Protein AF-A0A537CHV2-F1 (afdb_monomer_lite)

Structure (mmCIF, N/CA/C/O backbone):
data_AF-A0A537CHV2-F1
#
_entry.id   AF-A0A537CHV2-F1
#
loop_
_atom_site.group_PDB
_atom_site.id
_atom_site.type_symbol
_atom_site.label_atom_id
_atom_site.label_alt_id
_atom_site.label_comp_id
_atom_site.label_asym_id
_atom_site.label_entity_id
_atom_site.label_seq_id
_atom_site.pdbx_PDB_ins_code
_atom_site.Cartn_x
_atom_site.Cartn_y
_atom_site.Cartn_z
_atom_site.occupancy
_atom_site.B_iso_or_equiv
_atom_site.auth_seq_id
_atom_site.auth_comp_id
_atom_site.auth_asym_id
_atom_site.auth_atom_id
_atom_site.pdbx_PDB_model_num
ATOM 1 N N . LEU A 1 1 ? 3.131 16.800 2.536 1.00 38.53 1 LEU A N 1
ATOM 2 C CA . LEU A 1 1 ? 4.168 16.115 1.733 1.00 38.53 1 LEU A CA 1
ATOM 3 C C . LEU A 1 1 ? 3.561 14.788 1.293 1.00 38.53 1 LEU A C 1
ATOM 5 O O . LEU A 1 1 ? 3.217 14.014 2.173 1.00 38.53 1 LEU A O 1
ATOM 9 N N . LEU A 1 2 ? 3.329 14.559 -0.000 1.00 46.94 2 LEU A N 1
ATOM 10 C CA . LEU A 1 2 ? 2.861 13.259 -0.496 1.00 46.94 2 LEU A CA 1
ATOM 11 C C . LEU A 1 2 ? 4.054 12.571 -1.167 1.00 46.94 2 LEU A C 1
ATOM 13 O O . LEU A 1 2 ? 4.402 12.943 -2.289 1.00 46.94 2 LEU A O 1
ATOM 17 N N . PRO A 1 3 ? 4.757 11.665 -0.468 1.00 46.34 3 PRO A N 1
ATOM 18 C CA . PRO A 1 3 ? 5.893 10.977 -1.055 1.00 46.34 3 PRO A CA 1
ATOM 19 C C . PRO A 1 3 ? 5.382 10.051 -2.168 1.00 46.34 3 PRO A C 1
ATOM 21 O O . PRO A 1 3 ? 4.538 9.195 -1.925 1.00 46.34 3 PRO A O 1
ATOM 24 N N . ASN A 1 4 ? 5.905 10.241 -3.382 1.00 48.75 4 ASN A N 1
ATOM 25 C CA . ASN A 1 4 ? 5.738 9.353 -4.540 1.00 48.75 4 ASN A CA 1
ATOM 26 C C . ASN A 1 4 ? 4.309 9.222 -5.110 1.00 48.75 4 ASN A C 1
ATOM 28 O O . ASN A 1 4 ? 3.793 8.114 -5.245 1.00 48.75 4 ASN A O 1
ATOM 32 N N . LEU A 1 5 ? 3.676 10.331 -5.519 1.00 58.28 5 LEU A N 1
ATOM 33 C CA . LEU A 1 5 ? 2.436 10.255 -6.307 1.00 58.28 5 LEU A CA 1
ATOM 34 C C . LEU A 1 5 ? 2.736 9.994 -7.795 1.00 58.28 5 LEU A C 1
ATOM 36 O O . LEU A 1 5 ? 3.204 10.885 -8.500 1.00 58.28 5 LEU A O 1
ATOM 40 N N . GLY A 1 6 ? 2.446 8.778 -8.265 1.00 57.34 6 GLY A N 1
ATOM 41 C CA . GLY A 1 6 ? 2.459 8.405 -9.688 1.00 57.34 6 GLY A CA 1
ATOM 42 C C . GLY A 1 6 ? 1.072 8.367 -10.350 1.00 57.34 6 GLY A C 1
ATOM 43 O O . GLY A 1 6 ? 0.986 8.141 -11.552 1.00 57.34 6 GLY A O 1
ATOM 44 N N . GLY A 1 7 ? -0.016 8.583 -9.596 1.00 65.06 7 GLY A N 1
ATOM 45 C CA . GLY A 1 7 ? -1.388 8.481 -10.105 1.00 65.06 7 GLY A CA 1
ATOM 46 C C . GLY A 1 7 ? -2.456 9.007 -9.141 1.00 65.06 7 GLY A C 1
ATOM 47 O O . GLY A 1 7 ? -2.158 9.391 -8.009 1.00 65.06 7 GLY A O 1
ATOM 48 N N . THR A 1 8 ? -3.709 9.038 -9.603 1.00 68.62 8 THR A N 1
ATOM 49 C CA . THR A 1 8 ? -4.870 9.432 -8.792 1.00 68.62 8 THR A CA 1
ATOM 50 C C . THR A 1 8 ? -5.278 8.297 -7.861 1.00 68.62 8 THR A C 1
ATOM 52 O O . THR A 1 8 ? -5.451 7.162 -8.302 1.00 68.62 8 THR A O 1
ATOM 55 N N . LEU A 1 9 ? -5.477 8.611 -6.587 1.00 79.25 9 LEU A N 1
ATOM 56 C CA . LEU A 1 9 ? -5.930 7.664 -5.574 1.00 79.25 9 LEU A CA 1
ATOM 57 C C . LEU A 1 9 ? -7.400 7.941 -5.234 1.00 79.25 9 LEU A C 1
ATOM 59 O O . LEU A 1 9 ? -7.809 9.101 -5.281 1.00 79.25 9 LEU A O 1
ATOM 63 N N . PRO A 1 10 ? -8.194 6.937 -4.820 1.00 86.31 10 PRO A N 1
ATOM 64 C CA . PRO A 1 10 ? -9.584 7.132 -4.393 1.00 86.31 10 PRO A CA 1
ATOM 65 C C . PRO A 1 10 ? -9.702 7.848 -3.031 1.00 86.31 10 PRO A C 1
ATOM 67 O O . PRO A 1 10 ? -10.673 7.648 -2.308 1.00 86.31 10 PRO A O 1
ATOM 70 N N . ASN A 1 11 ? -8.710 8.660 -2.655 1.00 87.44 11 ASN A N 1
ATOM 71 C CA . ASN A 1 11 ? -8.594 9.281 -1.342 1.00 87.44 11 ASN A CA 1
ATOM 72 C C . ASN A 1 11 ? -9.840 10.088 -0.974 1.00 87.44 11 ASN A C 1
ATOM 74 O O . ASN A 1 11 ? -10.356 9.914 0.121 1.00 87.44 11 ASN A O 1
ATOM 78 N N . ASP A 1 12 ? -10.358 10.897 -1.897 1.00 88.50 12 ASP A N 1
ATOM 79 C CA . ASP A 1 12 ? -11.523 11.752 -1.644 1.00 88.50 12 ASP A CA 1
ATOM 80 C C . ASP A 1 12 ? -12.770 10.927 -1.299 1.00 88.50 12 ASP A C 1
ATOM 82 O O . ASP A 1 12 ? -13.551 11.299 -0.426 1.00 88.50 12 ASP A O 1
ATOM 86 N N . ALA A 1 13 ? -12.938 9.756 -1.923 1.00 90.56 13 ALA A N 1
ATOM 87 C CA . ALA A 1 13 ? -14.048 8.867 -1.603 1.00 90.56 13 ALA A CA 1
ATOM 88 C C . ALA A 1 13 ? -13.948 8.338 -0.161 1.00 90.56 13 ALA A C 1
ATOM 90 O O . ALA A 1 13 ? -14.942 8.323 0.559 1.00 90.56 13 ALA A O 1
ATOM 91 N N . PHE A 1 14 ? -12.759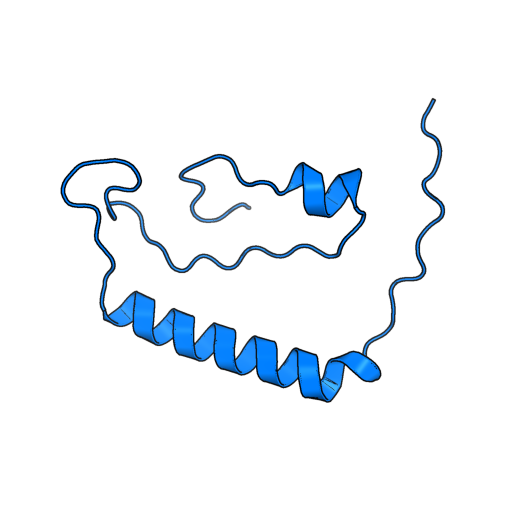 7.931 0.288 1.00 87.81 14 PHE A N 1
ATOM 92 C CA . PHE A 1 14 ? -12.580 7.383 1.636 1.00 87.81 14 PHE A CA 1
ATOM 93 C C . PHE A 1 14 ? -12.534 8.468 2.718 1.00 87.81 14 PHE A C 1
ATOM 95 O O . PHE A 1 14 ? -13.248 8.362 3.713 1.00 87.81 14 PHE A O 1
ATOM 102 N N . ALA A 1 15 ? -11.736 9.513 2.518 1.00 89.50 15 ALA A N 1
ATOM 103 C CA . ALA A 1 15 ? -11.503 10.552 3.512 1.00 89.50 15 ALA A CA 1
ATOM 104 C C . ALA A 1 15 ? -12.675 11.537 3.619 1.00 89.50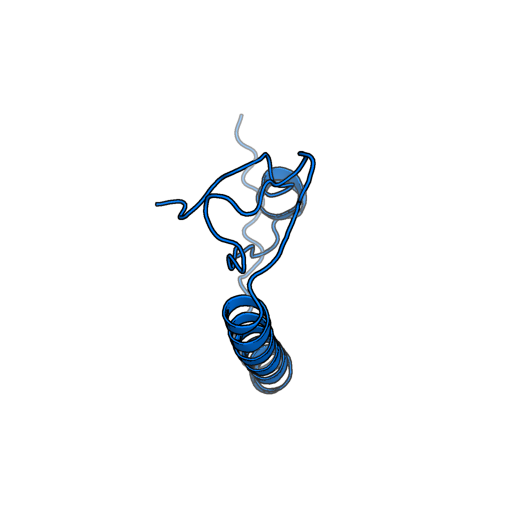 15 ALA A C 1
ATOM 106 O O . ALA A 1 15 ? -13.118 11.826 4.727 1.00 89.50 15 ALA A O 1
ATOM 107 N N . GLU A 1 16 ? -13.211 12.009 2.489 1.00 87.31 16 GLU A N 1
ATOM 108 C CA . GLU A 1 16 ? -14.203 13.093 2.481 1.00 87.31 16 GLU A CA 1
ATOM 109 C C . GLU A 1 16 ? -15.635 12.565 2.375 1.00 87.31 16 GLU A C 1
ATOM 111 O O . GLU A 1 16 ? -16.496 12.942 3.166 1.00 87.31 16 GLU A O 1
ATOM 116 N N . VAL A 1 17 ? -15.911 11.661 1.426 1.00 91.31 17 VAL A N 1
ATOM 117 C CA . VAL A 1 17 ? -17.281 11.152 1.226 1.00 91.31 17 VAL A CA 1
ATOM 118 C C . VAL A 1 17 ? -17.687 10.200 2.351 1.00 91.31 17 VAL A C 1
ATOM 120 O O . VAL A 1 17 ? -18.794 10.308 2.878 1.00 91.31 17 VAL A O 1
ATOM 123 N N . LEU A 1 18 ? -16.808 9.265 2.724 1.00 90.75 18 LEU A N 1
ATOM 124 C CA . LEU A 1 18 ? -17.085 8.280 3.775 1.00 90.75 18 LEU A CA 1
ATOM 125 C C . LEU A 1 18 ? -16.630 8.724 5.174 1.00 90.75 18 LEU A C 1
ATOM 127 O O . LEU A 1 18 ? -17.011 8.084 6.155 1.00 90.75 18 LEU A O 1
ATOM 131 N N . GLY A 1 19 ? -15.831 9.790 5.289 1.00 87.00 19 GLY A N 1
ATOM 132 C CA . GLY A 1 19 ? -15.326 10.275 6.577 1.00 87.00 19 GLY A CA 1
ATOM 133 C C . GLY A 1 19 ? -14.401 9.283 7.293 1.00 87.00 19 GLY A C 1
ATOM 134 O O . GLY A 1 19 ? -14.340 9.279 8.524 1.00 87.00 19 GLY A O 1
ATOM 135 N N . LEU A 1 20 ? -13.732 8.390 6.555 1.00 87.38 20 LEU A N 1
ATOM 136 C CA . LEU A 1 20 ? -12.892 7.344 7.131 1.00 87.38 20 LEU A CA 1
ATOM 137 C C . LEU A 1 20 ? -11.466 7.852 7.387 1.00 87.38 20 LEU A C 1
ATOM 139 O O . LEU A 1 20 ? -10.869 8.482 6.505 1.00 87.38 20 LEU A O 1
ATOM 143 N N . PRO A 1 21 ? -10.862 7.519 8.547 1.00 85.69 21 PRO A N 1
ATOM 144 C CA . PRO A 1 21 ? -9.437 7.730 8.762 1.00 85.69 21 PRO A CA 1
ATOM 145 C C . PRO A 1 21 ? -8.636 7.038 7.654 1.00 85.69 21 PRO A C 1
ATOM 147 O O . PRO A 1 21 ? -8.699 5.819 7.505 1.00 85.69 21 PRO A O 1
ATOM 150 N N . THR A 1 22 ? -7.904 7.824 6.865 1.00 87.31 22 THR A N 1
ATOM 151 C CA . THR A 1 22 ? -7.217 7.347 5.660 1.00 87.31 22 THR A CA 1
ATOM 152 C C . THR A 1 22 ? -5.725 7.652 5.760 1.00 87.31 22 THR A C 1
ATOM 154 O O . THR A 1 22 ? -5.332 8.788 6.019 1.00 87.31 22 THR A O 1
ATOM 157 N N . ILE A 1 23 ? -4.888 6.634 5.552 1.00 86.75 23 ILE A N 1
ATOM 158 C CA . ILE A 1 23 ? -3.426 6.745 5.493 1.00 86.75 23 ILE A CA 1
ATOM 159 C C . ILE A 1 23 ? -2.910 6.026 4.247 1.00 86.75 23 ILE A C 1
ATOM 161 O O . ILE A 1 23 ? -3.424 4.974 3.872 1.00 86.75 23 ILE A O 1
ATOM 165 N N . TRP A 1 24 ? -1.877 6.590 3.624 1.00 85.00 24 TRP A N 1
ATOM 166 C CA . TRP A 1 24 ? -1.204 6.008 2.466 1.00 85.00 24 TRP A CA 1
ATOM 167 C C . TRP A 1 24 ? 0.193 5.543 2.842 1.00 85.00 24 TRP A C 1
ATOM 169 O O . TRP A 1 24 ? 0.979 6.311 3.396 1.00 85.00 24 TRP A O 1
ATOM 179 N N . ILE A 1 25 ? 0.499 4.293 2.506 1.00 88.12 25 ILE A N 1
ATOM 180 C CA . ILE A 1 25 ? 1.786 3.664 2.792 1.00 88.12 25 ILE A CA 1
ATOM 181 C C . ILE A 1 25 ? 2.358 3.178 1.454 1.00 88.12 25 ILE A C 1
ATOM 183 O O . ILE A 1 25 ? 1.840 2.214 0.887 1.00 88.12 25 ILE A O 1
ATOM 187 N N . PRO A 1 26 ? 3.359 3.869 0.880 1.00 84.88 26 PRO A N 1
ATOM 188 C CA . PRO A 1 26 ? 3.889 3.509 -0.426 1.00 84.88 26 PRO A CA 1
ATOM 189 C C . PRO A 1 26 ? 4.781 2.264 -0.331 1.00 84.88 26 PRO A C 1
AT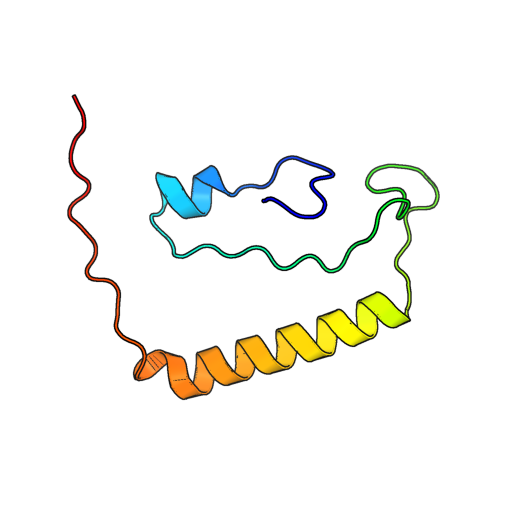OM 191 O O . PRO A 1 26 ? 5.768 2.242 0.400 1.00 84.88 26 PRO A O 1
ATOM 194 N N . HIS A 1 27 ? 4.468 1.252 -1.138 1.00 88.44 27 HIS A N 1
ATOM 195 C CA . HIS A 1 27 ? 5.323 0.081 -1.388 1.00 88.44 27 HIS A CA 1
ATOM 196 C C . HIS A 1 27 ? 5.730 0.014 -2.865 1.00 88.44 27 HIS A C 1
ATOM 198 O O . HIS A 1 27 ? 5.746 -1.042 -3.491 1.00 88.44 27 HIS A O 1
ATOM 204 N N . SER A 1 28 ? 6.015 1.183 -3.432 1.00 85.81 28 SER A N 1
ATOM 205 C CA . SER A 1 28 ? 6.437 1.383 -4.814 1.00 85.81 28 SER A CA 1
ATOM 206 C C . SER A 1 28 ? 7.657 2.299 -4.858 1.00 85.81 28 SER A C 1
ATOM 208 O O . SER A 1 28 ? 8.066 2.880 -3.849 1.00 85.81 28 SER A O 1
ATOM 210 N N . TYR A 1 29 ? 8.254 2.425 -6.038 1.00 87.25 29 TYR A N 1
ATOM 211 C CA . TYR A 1 29 ? 9.414 3.274 -6.270 1.00 87.25 29 TYR A CA 1
ATOM 212 C C . TYR A 1 29 ? 9.324 3.923 -7.659 1.00 87.25 29 TYR A C 1
ATOM 214 O O . TYR A 1 29 ? 8.693 3.363 -8.561 1.00 87.25 29 TYR A O 1
ATOM 222 N N . PRO A 1 30 ? 9.953 5.094 -7.861 1.00 84.94 30 PRO A N 1
ATOM 223 C CA . PRO A 1 30 ? 10.057 5.697 -9.184 1.00 84.94 30 PRO A CA 1
ATOM 224 C C . PRO A 1 30 ? 10.738 4.748 -10.176 1.00 84.94 30 PRO A C 1
ATOM 226 O O . PRO A 1 30 ? 11.820 4.237 -9.899 1.00 84.94 30 PRO A O 1
ATOM 229 N N . GLY A 1 31 ? 10.128 4.542 -11.344 1.00 88.06 31 GLY A N 1
ATOM 230 C CA . GLY A 1 31 ? 10.679 3.663 -12.382 1.00 88.06 31 GLY A CA 1
ATOM 231 C C . GLY A 1 31 ? 10.188 2.215 -12.331 1.00 88.06 31 GLY A C 1
ATOM 232 O O . GLY A 1 31 ? 10.669 1.406 -13.113 1.00 88.06 31 GLY A O 1
ATOM 233 N N . CYS A 1 32 ? 9.193 1.891 -11.497 1.00 92.06 32 CYS A N 1
ATOM 234 C CA . CYS A 1 32 ? 8.476 0.610 -11.564 1.00 92.06 32 CYS A CA 1
ATOM 235 C C . CYS A 1 32 ? 7.655 0.418 -12.851 1.00 92.06 32 CYS A C 1
ATOM 237 O O . CYS A 1 32 ? 7.002 -0.608 -12.997 1.00 92.06 32 CYS A O 1
ATOM 239 N N . SER A 1 33 ? 7.659 1.402 -13.760 1.00 92.62 33 SER A N 1
ATOM 240 C CA . SER A 1 33 ? 6.883 1.407 -15.005 1.00 92.62 33 SER A CA 1
ATOM 241 C C . SER A 1 33 ? 5.380 1.203 -14.783 1.00 92.62 33 SER A C 1
ATOM 243 O O . SER A 1 33 ? 4.726 0.519 -15.563 1.00 92.62 33 SER A O 1
ATOM 245 N N . GLN A 1 34 ? 4.819 1.811 -13.730 1.00 88.94 34 GLN A N 1
ATOM 246 C CA . GLN A 1 34 ? 3.384 1.733 -13.445 1.00 88.94 34 GLN A CA 1
ATOM 247 C C . GLN A 1 34 ? 2.561 2.161 -14.671 1.00 88.94 34 GLN A C 1
ATOM 249 O O . GLN A 1 34 ? 2.738 3.271 -15.176 1.00 88.94 34 GLN A O 1
ATOM 254 N N . HIS A 1 35 ? 1.651 1.294 -15.126 1.00 90.00 35 HIS A N 1
ATOM 255 C CA . HIS A 1 35 ? 0.837 1.496 -16.334 1.00 90.00 35 HIS A CA 1
ATOM 256 C C . HIS A 1 35 ? 1.631 1.561 -17.655 1.00 90.00 35 HIS A C 1
ATOM 258 O O . HIS A 1 35 ? 1.150 2.129 -18.639 1.00 90.00 35 HIS A O 1
ATOM 264 N N . ALA A 1 36 ? 2.824 0.968 -17.709 1.00 93.62 36 ALA A N 1
ATOM 265 C CA . ALA A 1 36 ? 3.651 0.876 -18.910 1.00 93.62 36 ALA A CA 1
ATOM 266 C C . ALA A 1 36 ? 4.217 -0.551 -19.095 1.00 93.62 36 ALA A C 1
ATOM 268 O O . ALA A 1 36 ? 4.171 -1.362 -18.170 1.00 93.62 36 ALA A O 1
ATOM 269 N N . PRO A 1 37 ? 4.733 -0.909 -20.291 1.00 97.56 37 PRO A N 1
ATOM 270 C CA . PRO A 1 37 ? 5.446 -2.172 -20.476 1.00 97.56 37 PRO A CA 1
ATOM 271 C C . PRO A 1 37 ? 6.620 -2.322 -19.501 1.00 97.56 37 PRO A C 1
ATOM 273 O O . PRO A 1 37 ? 7.250 -1.331 -19.134 1.00 97.56 37 PRO A O 1
ATOM 276 N N . ASP A 1 38 ? 6.930 -3.570 -19.141 1.00 96.62 38 ASP A N 1
ATOM 277 C CA . ASP A 1 38 ? 7.958 -3.910 -18.143 1.00 96.62 38 ASP A CA 1
ATOM 278 C C . ASP A 1 38 ? 7.660 -3.336 -16.742 1.00 96.62 38 ASP A C 1
ATOM 280 O O . ASP A 1 38 ? 8.556 -2.938 -15.996 1.00 96.62 38 ASP A O 1
ATOM 284 N N . GLU A 1 39 ? 6.373 -3.270 -16.380 1.00 96.44 39 GLU A N 1
ATOM 285 C CA . GLU A 1 39 ? 5.939 -2.988 -15.011 1.00 96.44 39 GLU A CA 1
ATOM 286 C C . GLU A 1 39 ? 6.495 -4.049 -14.054 1.00 96.44 39 GLU A C 1
ATOM 288 O O . GLU A 1 39 ? 6.294 -5.252 -14.245 1.00 96.44 39 GLU A O 1
ATOM 293 N N . HIS A 1 40 ? 7.219 -3.607 -13.027 1.00 95.19 40 HIS A N 1
ATOM 294 C CA . HIS A 1 40 ? 7.926 -4.505 -12.122 1.00 95.19 40 HIS A CA 1
ATOM 295 C C . HIS A 1 40 ? 7.995 -3.973 -10.690 1.00 95.19 40 HIS A C 1
ATOM 297 O O . HIS A 1 40 ? 7.796 -2.794 -10.405 1.00 95.19 40 HIS A O 1
ATOM 303 N N . LEU A 1 41 ? 8.299 -4.882 -9.764 1.00 93.81 41 LEU A N 1
ATOM 304 C CA . LEU A 1 41 ? 8.478 -4.598 -8.346 1.00 93.81 41 LEU A CA 1
ATOM 305 C C . LEU A 1 41 ? 9.806 -5.186 -7.872 1.00 93.81 41 LEU A C 1
ATOM 307 O O . LEU A 1 41 ? 10.108 -6.354 -8.121 1.00 93.81 41 LEU A O 1
ATOM 311 N N . LEU A 1 42 ? 10.587 -4.396 -7.137 1.00 95.62 42 LEU A N 1
ATOM 312 C CA . LEU A 1 42 ? 11.814 -4.884 -6.516 1.00 95.62 42 LEU A CA 1
ATOM 313 C C . LEU A 1 42 ? 11.473 -5.862 -5.383 1.00 95.62 42 LEU A C 1
ATOM 315 O O . LEU A 1 42 ? 10.752 -5.516 -4.447 1.00 95.62 42 LEU A O 1
ATOM 319 N N . GLY A 1 43 ? 12.058 -7.062 -5.417 1.00 96.88 43 GLY A N 1
ATOM 320 C CA . GLY A 1 43 ? 11.896 -8.065 -4.356 1.00 96.88 43 GLY A CA 1
ATOM 321 C C . GLY A 1 43 ? 12.168 -7.540 -2.931 1.00 96.88 43 GLY A C 1
ATOM 322 O O . GLY A 1 43 ? 11.397 -7.862 -2.026 1.00 96.88 43 GLY A O 1
ATOM 323 N N . PRO A 1 44 ? 13.206 -6.708 -2.701 1.00 96.62 44 PRO A N 1
ATOM 324 C CA . PRO A 1 44 ? 13.421 -6.057 -1.407 1.00 96.62 44 PRO A CA 1
ATOM 325 C C . PRO A 1 44 ? 12.261 -5.155 -0.959 1.00 96.62 44 PRO A C 1
ATOM 327 O O . PRO A 1 44 ? 11.843 -5.257 0.190 1.00 96.62 44 PRO A O 1
ATOM 330 N N . VAL A 1 45 ? 11.691 -4.348 -1.864 1.00 94.56 45 VAL A N 1
ATOM 331 C CA . VAL A 1 45 ? 10.547 -3.464 -1.560 1.00 94.56 45 VAL A CA 1
ATOM 332 C 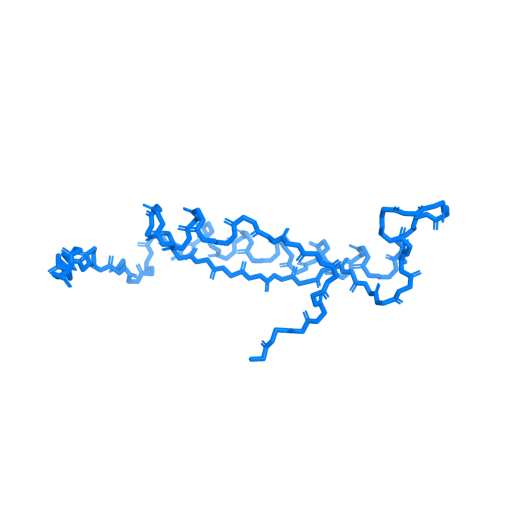C . VAL A 1 45 ? 9.312 -4.290 -1.207 1.00 94.56 45 VAL A C 1
ATOM 334 O O . VAL A 1 45 ? 8.628 -3.994 -0.231 1.00 94.56 45 VAL A O 1
ATOM 337 N N . ALA A 1 46 ? 9.059 -5.376 -1.945 1.00 95.56 46 ALA A N 1
ATOM 338 C CA . ALA A 1 46 ? 7.963 -6.293 -1.639 1.00 95.56 46 ALA A CA 1
ATOM 339 C C . ALA A 1 46 ? 8.103 -6.915 -0.237 1.00 95.56 46 ALA A C 1
ATOM 341 O O . ALA A 1 46 ? 7.130 -7.007 0.510 1.00 95.56 46 ALA A O 1
ATOM 342 N N . ARG A 1 47 ? 9.323 -7.329 0.133 1.00 97.50 47 ARG A N 1
ATOM 343 C CA . ARG A 1 47 ? 9.614 -7.921 1.446 1.00 97.50 47 ARG A CA 1
ATOM 344 C C . ARG A 1 47 ? 9.382 -6.931 2.581 1.00 97.50 47 ARG A C 1
ATOM 346 O O . ARG A 1 47 ? 8.760 -7.298 3.574 1.00 97.50 47 ARG A O 1
ATOM 353 N N . GLU A 1 48 ? 9.880 -5.710 2.431 1.00 96.50 48 GLU A N 1
ATOM 354 C CA . GLU A 1 48 ? 9.725 -4.655 3.431 1.00 96.50 48 GLU A CA 1
ATOM 355 C C . GLU A 1 48 ? 8.250 -4.267 3.594 1.00 96.50 48 GLU A C 1
ATOM 357 O O . GLU A 1 48 ? 7.738 -4.216 4.712 1.00 96.50 48 GLU A O 1
ATOM 362 N N . GLY A 1 49 ? 7.533 -4.093 2.478 1.00 95.69 49 GLY A N 1
ATOM 363 C CA . GLY A 1 49 ? 6.105 -3.788 2.494 1.00 95.69 49 GLY A CA 1
ATOM 364 C C . GLY A 1 49 ? 5.278 -4.869 3.182 1.00 95.69 49 GLY A C 1
ATOM 365 O O . GLY A 1 49 ? 4.426 -4.562 4.014 1.00 95.69 49 GLY A O 1
ATOM 366 N N . LEU A 1 50 ? 5.583 -6.145 2.926 1.00 97.31 50 LEU A N 1
ATOM 367 C CA . LEU A 1 50 ? 4.915 -7.253 3.606 1.00 97.31 50 LEU A CA 1
ATOM 368 C C . LEU A 1 50 ? 5.138 -7.215 5.124 1.00 97.31 50 LEU A C 1
ATOM 370 O O . LEU A 1 50 ? 4.190 -7.402 5.881 1.00 97.31 50 LEU A O 1
ATOM 374 N N . GLN A 1 51 ? 6.371 -6.968 5.573 1.00 98.06 51 GLN A N 1
ATOM 375 C CA . GLN A 1 51 ? 6.697 -6.883 6.999 1.00 98.06 51 GLN A CA 1
ATOM 376 C C . GLN A 1 51 ? 5.969 -5.715 7.675 1.00 98.06 51 GLN A C 1
ATOM 378 O O . GLN A 1 51 ? 5.372 -5.903 8.735 1.00 98.06 51 GLN A O 1
ATOM 383 N N . MET A 1 52 ? 5.971 -4.540 7.039 1.00 96.94 52 MET A N 1
ATOM 384 C CA . MET A 1 52 ? 5.279 -3.353 7.543 1.00 96.94 52 MET A CA 1
ATOM 385 C C . MET A 1 52 ? 3.773 -3.577 7.665 1.00 96.94 52 MET A C 1
ATOM 387 O O . MET A 1 52 ? 3.203 -3.345 8.729 1.00 96.94 52 MET A O 1
ATOM 391 N N . MET A 1 53 ? 3.124 -4.057 6.601 1.00 97.50 53 MET A N 1
ATOM 392 C CA . MET A 1 53 ? 1.671 -4.235 6.601 1.00 97.50 53 MET A CA 1
ATOM 393 C C . MET A 1 53 ? 1.225 -5.363 7.530 1.00 97.50 53 MET A C 1
ATOM 395 O O . MET A 1 53 ? 0.179 -5.241 8.161 1.00 97.50 53 MET A O 1
ATOM 399 N N . ALA A 1 54 ? 2.020 -6.430 7.667 1.00 97.56 54 ALA A N 1
ATOM 400 C CA . ALA A 1 54 ? 1.745 -7.486 8.637 1.00 97.56 54 ALA A CA 1
ATOM 401 C C . ALA A 1 54 ? 1.774 -6.955 10.079 1.00 97.56 54 ALA A C 1
ATOM 403 O O . ALA A 1 54 ? 0.842 -7.224 10.834 1.00 97.56 54 ALA A O 1
ATOM 404 N N . GLY A 1 55 ? 2.797 -6.171 10.444 1.00 95.94 55 GLY A N 1
ATOM 405 C CA . GLY A 1 55 ? 2.881 -5.537 11.764 1.00 95.94 55 GLY A CA 1
ATOM 406 C C . GLY A 1 55 ? 1.747 -4.542 12.002 1.00 95.94 55 GLY A C 1
ATOM 407 O O . GLY A 1 55 ? 1.056 -4.623 13.011 1.00 95.94 55 GLY A O 1
ATOM 408 N N . LEU A 1 56 ? 1.475 -3.670 11.027 1.00 93.75 56 LEU A N 1
ATOM 409 C CA . LEU A 1 56 ? 0.399 -2.687 11.130 1.00 93.75 56 LEU A CA 1
ATOM 410 C C . LEU A 1 56 ? -0.969 -3.347 11.330 1.00 93.75 56 LEU A C 1
ATOM 412 O O . LEU A 1 56 ? -1.722 -2.939 12.210 1.00 93.75 56 LEU A O 1
ATOM 416 N N . PHE A 1 57 ? -1.311 -4.360 10.531 1.00 93.75 57 PHE A N 1
ATOM 417 C CA . PHE A 1 57 ? -2.594 -5.046 10.687 1.00 93.75 57 PHE A CA 1
ATOM 418 C C . PHE A 1 57 ? -2.685 -5.828 11.994 1.00 93.75 57 PHE A C 1
ATOM 420 O O . PHE A 1 57 ? -3.764 -5.871 12.585 1.00 93.75 57 PHE A O 1
ATOM 427 N N . TRP A 1 58 ? -1.576 -6.408 12.458 1.00 94.88 58 TRP A N 1
ATOM 428 C CA . TRP A 1 58 ? -1.519 -7.048 13.767 1.00 94.88 58 TRP A CA 1
ATOM 429 C C . TRP A 1 58 ? -1.829 -6.048 14.887 1.00 94.88 58 TRP A C 1
ATOM 431 O O . TRP A 1 58 ? -2.773 -6.256 15.647 1.00 94.88 58 TRP A O 1
ATOM 441 N N . ASP A 1 59 ? -1.109 -4.925 14.931 1.00 91.88 59 ASP A N 1
ATOM 442 C CA . ASP A 1 59 ? -1.260 -3.906 15.973 1.00 91.88 59 ASP A CA 1
ATOM 443 C C . ASP A 1 59 ? -2.651 -3.255 15.944 1.00 91.88 59 ASP A C 1
ATOM 445 O O . ASP A 1 59 ? -3.256 -3.015 16.991 1.00 91.88 59 ASP A O 1
ATOM 449 N N . LEU A 1 60 ? -3.204 -3.011 14.750 1.00 89.50 60 LEU A N 1
ATOM 450 C CA . LEU A 1 60 ? -4.574 -2.513 14.597 1.00 89.50 60 LEU A CA 1
ATOM 451 C C . LEU A 1 60 ? -5.616 -3.519 15.101 1.00 89.50 60 LEU A C 1
ATOM 453 O O . LEU A 1 60 ? -6.628 -3.104 15.660 1.00 89.50 60 LEU A O 1
ATOM 457 N N . GLY A 1 61 ? -5.393 -4.820 14.914 1.00 90.00 61 GLY A N 1
ATOM 458 C CA . GLY A 1 61 ? -6.282 -5.863 15.425 1.00 90.00 61 GLY A CA 1
ATOM 459 C C . GLY A 1 61 ? -6.214 -6.009 16.946 1.00 90.00 61 GLY A C 1
ATOM 460 O O . GLY A 1 61 ? -7.254 -6.103 17.596 1.00 90.00 61 GLY A O 1
ATOM 461 N N . ASP A 1 62 ? -5.003 -5.994 17.505 1.00 92.38 62 ASP A N 1
ATOM 462 C CA . ASP A 1 62 ? -4.747 -6.216 18.934 1.00 92.38 62 ASP A CA 1
ATOM 463 C C . ASP A 1 62 ? -5.106 -4.986 19.786 1.00 92.38 62 ASP A C 1
ATOM 465 O O . ASP A 1 62 ? -5.810 -5.082 20.791 1.00 92.38 62 ASP A O 1
ATOM 469 N N . SER A 1 63 ? -4.692 -3.795 19.342 1.00 85.88 63 SER A N 1
ATOM 470 C CA . SER A 1 63 ? -4.890 -2.538 20.074 1.00 85.88 63 SER A CA 1
ATOM 471 C C . SER A 1 63 ? -6.076 -1.710 19.573 1.00 85.88 63 SER A C 1
ATOM 473 O O . SER A 1 63 ? -6.506 -0.780 20.251 1.00 85.88 63 SER A O 1
ATOM 475 N N . GLY A 1 64 ? -6.670 -2.021 18.418 1.00 78.94 64 GLY A N 1
ATOM 476 C CA . GLY A 1 64 ? -7.726 -1.190 17.821 1.00 78.94 64 GLY A CA 1
ATOM 477 C C . GLY A 1 64 ? -8.962 -0.993 18.701 1.00 78.94 64 GLY A C 1
ATOM 478 O O . GLY A 1 64 ? -9.609 0.051 18.629 1.00 78.94 64 GLY A O 1
ATOM 479 N N . ALA A 1 65 ? -9.276 -1.955 19.572 1.00 75.69 65 ALA A N 1
ATOM 480 C CA . ALA A 1 65 ? -10.387 -1.843 20.517 1.00 75.69 65 ALA A CA 1
ATOM 481 C C . ALA A 1 65 ? -10.126 -0.837 21.654 1.00 75.69 65 ALA A C 1
ATOM 483 O O . ALA A 1 65 ? -11.081 -0.330 22.243 1.00 75.69 65 ALA A O 1
ATOM 484 N N . THR A 1 66 ? -8.858 -0.554 21.963 1.00 81.19 66 THR A N 1
ATOM 485 C CA . THR A 1 66 ? -8.444 0.366 23.033 1.00 81.19 66 THR A CA 1
ATOM 486 C C . THR A 1 66 ? -8.091 1.756 22.507 1.00 81.19 66 THR A C 1
ATOM 488 O O . THR A 1 66 ? -8.012 2.704 23.292 1.00 81.19 66 THR A O 1
ATOM 491 N N . LEU A 1 67 ? -7.927 1.906 21.187 1.00 76.44 67 LEU A N 1
ATOM 492 C CA . LEU A 1 67 ? -7.685 3.201 20.566 1.00 76.44 67 LEU A CA 1
ATOM 493 C C . LEU A 1 67 ? -8.898 4.133 20.736 1.00 76.44 67 LEU A C 1
ATOM 495 O O . LEU A 1 67 ? -10.047 3.703 20.573 1.00 76.44 67 LEU A O 1
ATOM 499 N N . PRO A 1 68 ? -8.673 5.430 21.021 1.00 72.44 68 PRO A N 1
ATOM 500 C CA . PRO A 1 68 ? -9.748 6.408 21.073 1.00 72.44 68 PRO A CA 1
ATOM 501 C C . PRO A 1 68 ? -10.496 6.424 19.743 1.00 72.44 68 PRO A C 1
ATOM 503 O O . PRO A 1 68 ? -9.919 6.710 18.692 1.00 72.44 68 PRO A O 1
ATOM 506 N N . ARG A 1 69 ? -11.801 6.144 19.775 1.00 70.38 69 ARG A N 1
ATOM 507 C CA . ARG A 1 69 ? -12.637 6.381 18.601 1.00 70.38 69 ARG A CA 1
ATOM 508 C C . ARG A 1 69 ? -12.730 7.882 18.408 1.00 70.38 69 ARG A C 1
ATOM 510 O O . ARG A 1 69 ? -13.161 8.594 19.316 1.00 70.38 69 ARG A O 1
ATOM 517 N N . LEU A 1 70 ? -12.343 8.356 17.227 1.00 66.94 70 LEU A N 1
ATOM 518 C CA . LEU A 1 70 ? -12.698 9.704 16.816 1.00 66.94 70 LEU A CA 1
ATOM 519 C C . LEU A 1 70 ? -14.223 9.793 16.909 1.00 66.94 70 LEU A C 1
ATOM 521 O O . LEU A 1 70 ? -14.938 9.027 16.261 1.00 66.94 70 LEU A O 1
ATOM 525 N N . SER A 1 71 ? -14.721 10.668 17.785 1.00 63.28 71 SER A N 1
ATOM 526 C CA . SER A 1 71 ? -16.135 11.027 17.767 1.00 63.28 71 SER A CA 1
ATOM 527 C C . SER A 1 71 ? -16.420 11.503 16.352 1.00 63.28 71 SER A C 1
ATOM 529 O O . SER A 1 71 ? -15.694 12.372 15.866 1.00 63.28 71 SER A O 1
ATOM 531 N N . ALA A 1 72 ? -17.405 10.903 15.681 1.00 62.12 72 ALA A N 1
ATOM 532 C CA . ALA A 1 72 ? -17.845 11.374 14.380 1.00 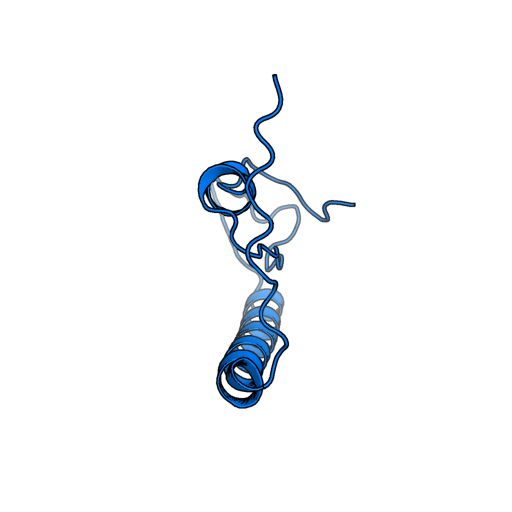62.12 72 ALA A CA 1
ATOM 533 C C . ALA A 1 72 ? -18.252 12.841 14.554 1.00 62.12 72 ALA A C 1
ATOM 535 O O . ALA A 1 72 ? -19.331 13.147 15.068 1.00 62.12 72 ALA A O 1
ATOM 536 N N . GLY A 1 73 ? -17.340 13.755 14.217 1.00 55.50 73 GLY A N 1
ATOM 537 C CA . GLY A 1 73 ? -17.627 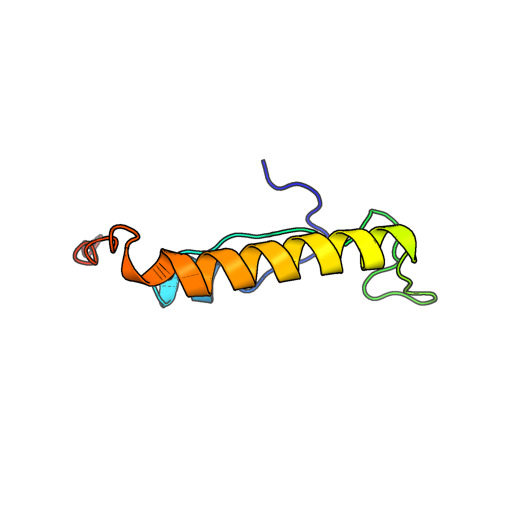15.173 14.194 1.00 55.50 73 GLY A CA 1
ATOM 538 C C . GLY A 1 73 ? -18.823 15.333 13.277 1.00 55.50 73 GLY A C 1
ATOM 539 O O . GLY A 1 73 ? -18.777 14.874 12.137 1.00 55.50 73 GLY A O 1
ATOM 540 N N . ARG A 1 74 ? -19.919 15.899 13.800 1.00 52.94 74 ARG A N 1
ATOM 541 C CA . ARG A 1 74 ? -21.070 16.321 12.995 1.00 52.94 74 ARG A CA 1
ATOM 542 C C . ARG A 1 74 ? -20.511 16.943 11.725 1.00 52.94 74 ARG A C 1
ATOM 544 O O . ARG A 1 74 ? -19.806 17.941 11.835 1.00 52.94 74 ARG A O 1
ATOM 551 N N . ALA A 1 75 ? -20.806 16.343 10.572 1.00 51.94 75 ALA A N 1
ATOM 552 C CA . ALA A 1 75 ? -20.539 16.947 9.281 1.00 51.94 75 ALA A CA 1
ATOM 553 C C . ALA A 1 75 ? -21.107 18.367 9.337 1.00 51.94 75 ALA A C 1
ATOM 555 O O . ALA A 1 75 ? -22.324 18.564 9.376 1.00 51.94 75 ALA A O 1
ATOM 556 N N . THR A 1 76 ? -20.227 19.351 9.498 1.00 47.50 76 THR A N 1
ATOM 557 C CA . THR A 1 76 ? -20.623 20.747 9.530 1.00 47.50 76 THR A CA 1
ATOM 558 C C . THR A 1 76 ? -21.061 21.046 8.113 1.00 47.50 76 THR A C 1
ATOM 560 O O . THR A 1 76 ? -20.237 21.060 7.204 1.00 47.50 76 THR A O 1
ATOM 563 N N . THR A 1 77 ? -22.366 21.208 7.917 1.00 50.56 77 THR A N 1
ATOM 564 C CA . THR A 1 77 ? -22.955 21.703 6.679 1.00 50.56 77 THR A CA 1
ATOM 565 C C . THR A 1 77 ? -22.302 23.046 6.360 1.00 50.56 77 THR A C 1
ATOM 567 O O . THR A 1 77 ? -22.672 24.073 6.933 1.00 50.56 77 THR A O 1
ATOM 570 N N . LEU A 1 78 ? -21.282 23.041 5.504 1.00 46.41 78 LEU A N 1
ATOM 571 C CA . LEU A 1 78 ? -20.749 24.260 4.920 1.00 46.41 78 LEU A CA 1
ATOM 572 C C . LEU A 1 78 ? -21.727 24.696 3.827 1.00 46.41 78 LEU A C 1
ATOM 574 O O . LEU A 1 78 ? -22.064 23.924 2.930 1.00 46.41 78 LEU A O 1
ATOM 578 N N . ARG A 1 79 ? -22.251 25.906 4.029 1.00 42.34 79 ARG A N 1
ATOM 579 C CA . ARG A 1 79 ? -23.022 26.692 3.063 1.00 42.34 79 ARG A CA 1
ATOM 580 C C . ARG A 1 79 ? -22.179 27.046 1.848 1.00 42.34 79 ARG A C 1
ATOM 582 O O . ARG A 1 79 ? -20.953 27.211 2.035 1.00 42.34 79 ARG A O 1
#

Sequence (79 aa):
LLPNLGGTLPNDAFAEVLGLPTIWIPHSYPGCSQHAPDEHLLGPVAREGLQMMAGLFWDLGDSGATLPRLSAGRATTLR

Foldseek 3Di:
DDPDDPDDDCCCCQCPVVVHDDDDDDLDDPPCQVVHPNRDHDPVSVVVVVVVVVVVVVCCVVCVVVDDDDDPDPPPPDD

Secondary structure (DSSP, 8-state):
--TT--S--THHIIIIIS-----------TTS-TTSTT----HHHHHHHHHHHHHHHHHHHHHTTTSPPPP--------

Radius of gyration: 16.84 Å; chains: 1; bounding box: 36×35×44 Å

pLDDT: mean 81.66, std 16.63, range [38.53, 98.06]